Protein AF-A0A9D5DUT7-F1 (afdb_monomer_lite)

Foldseek 3Di:
DADPVQQWDKDWDWDPVDVDIDTPDIDTDGDDPVVSVLVVVLVDDDPPSVVSVVVD

Sequence (56 aa):
MSGTSLDGIDAVLVDLSTPFPKILATHYQAYEDSLRDALLDLHHPKNDELHRMQCA

Radius of gyration: 16.17 Å; chains: 1; bounding box: 32×26×40 Å

Secondary structure (DSSP, 8-state):
---TT-SEEEEEEEE-SSSS-EEEEEEEEEPPHHHHHHHHHTTS--TTHHHHHT--

pLDDT: mean 84.58, std 13.78, range [51.97, 97.88]

Structure (mmCIF, N/CA/C/O backbone):
data_AF-A0A9D5DUT7-F1
#
_entry.id   AF-A0A9D5DUT7-F1
#
loop_
_atom_site.group_PDB
_atom_site.id
_atom_site.type_symbol
_atom_site.label_atom_id
_atom_site.label_alt_id
_atom_site.label_comp_id
_atom_site.label_asym_id
_atom_site.label_entity_id
_atom_site.label_seq_id
_atom_site.pdbx_PDB_ins_code
_atom_site.Cartn_x
_atom_site.Cartn_y
_atom_site.Cartn_z
_atom_site.occupancy
_atom_site.B_iso_or_equiv
_atom_site.auth_seq_id
_atom_site.auth_comp_id
_atom_site.auth_asym_id
_atom_site.auth_atom_id
_atom_site.pdbx_PDB_model_num
ATOM 1 N N . MET A 1 1 ? -0.524 3.953 0.604 1.00 88.75 1 MET A N 1
ATOM 2 C CA . MET A 1 1 ? 0.825 4.514 0.808 1.00 88.75 1 MET A CA 1
ATOM 3 C C . MET A 1 1 ? 1.707 3.934 -0.282 1.00 88.75 1 MET A C 1
ATOM 5 O O . MET A 1 1 ? 1.577 2.753 -0.549 1.00 88.75 1 MET A O 1
ATOM 9 N N . SER A 1 2 ? 2.504 4.754 -0.962 1.00 87.06 2 SER A N 1
ATOM 10 C CA . SER A 1 2 ? 3.545 4.278 -1.877 1.00 87.06 2 SER A CA 1
ATOM 11 C C . SER A 1 2 ? 4.840 4.941 -1.446 1.00 87.06 2 SER A C 1
ATOM 13 O O . SER A 1 2 ? 4.917 6.171 -1.425 1.00 87.06 2 SER A O 1
ATOM 15 N N . GLY A 1 3 ? 5.815 4.133 -1.041 1.00 87.44 3 GLY A N 1
ATOM 16 C CA . GLY A 1 3 ? 7.129 4.615 -0.632 1.00 87.44 3 GLY A CA 1
ATOM 17 C C . GLY A 1 3 ? 7.963 5.105 -1.817 1.00 87.44 3 GLY A C 1
ATOM 18 O O . GLY A 1 3 ? 7.608 4.913 -2.980 1.00 87.44 3 GLY A O 1
ATOM 19 N N . THR A 1 4 ? 9.120 5.699 -1.526 1.00 87.31 4 THR A N 1
ATOM 20 C CA . THR A 1 4 ? 10.088 6.132 -2.551 1.00 87.31 4 THR A CA 1
ATOM 21 C C . THR A 1 4 ? 10.819 4.972 -3.223 1.00 87.31 4 THR A C 1
ATOM 23 O O . THR A 1 4 ? 11.576 5.198 -4.159 1.00 87.31 4 THR A O 1
ATOM 26 N N . SER A 1 5 ? 10.618 3.738 -2.756 1.00 85.06 5 SER A N 1
ATOM 27 C CA . SER A 1 5 ? 11.126 2.541 -3.424 1.00 85.06 5 SER A CA 1
ATOM 28 C C . SER A 1 5 ? 10.368 2.215 -4.716 1.00 85.06 5 SER A C 1
ATOM 30 O O . SER A 1 5 ? 10.901 1.491 -5.545 1.00 85.06 5 SER A O 1
ATOM 32 N N . LEU A 1 6 ? 9.173 2.799 -4.921 1.00 85.62 6 LEU A N 1
ATOM 33 C CA . LEU A 1 6 ? 8.345 2.616 -6.122 1.00 85.62 6 LEU A CA 1
ATOM 34 C C . LEU A 1 6 ? 8.042 1.138 -6.437 1.00 85.62 6 LEU A C 1
ATOM 36 O O . LEU A 1 6 ? 7.914 0.757 -7.599 1.00 85.62 6 LEU A O 1
ATOM 40 N N . ASP A 1 7 ? 7.906 0.303 -5.404 1.00 86.94 7 ASP A N 1
ATOM 41 C CA . ASP A 1 7 ? 7.592 -1.122 -5.575 1.00 86.94 7 ASP A CA 1
ATOM 42 C C . ASP A 1 7 ? 6.092 -1.351 -5.838 1.00 86.94 7 ASP A C 1
ATOM 44 O O . ASP A 1 7 ? 5.698 -2.259 -6.576 1.00 86.94 7 ASP A O 1
ATOM 48 N N . GLY A 1 8 ? 5.236 -0.503 -5.260 1.00 92.25 8 GLY A N 1
ATOM 49 C CA . GLY A 1 8 ? 3.789 -0.631 -5.363 1.00 92.25 8 GLY A CA 1
ATOM 50 C C . GLY A 1 8 ? 3.019 0.242 -4.375 1.00 92.25 8 GLY A C 1
ATOM 51 O O . GLY A 1 8 ? 3.560 1.144 -3.735 1.00 92.25 8 GLY A O 1
ATOM 52 N N . ILE A 1 9 ? 1.728 -0.056 -4.257 1.00 94.94 9 ILE A N 1
ATOM 53 C CA . ILE A 1 9 ? 0.766 0.639 -3.408 1.00 94.94 9 ILE A CA 1
ATOM 54 C C . ILE A 1 9 ? 0.330 -0.281 -2.270 1.00 94.94 9 ILE A C 1
ATOM 56 O O . ILE A 1 9 ? -0.266 -1.335 -2.498 1.00 94.94 9 ILE A O 1
ATOM 60 N N . ASP A 1 10 ? 0.513 0.194 -1.043 1.00 96.06 10 ASP A N 1
ATOM 61 C CA . ASP A 1 10 ? -0.109 -0.368 0.151 1.00 96.06 10 ASP A CA 1
ATOM 62 C C . ASP A 1 10 ? -1.481 0.273 0.391 1.00 96.06 10 ASP A C 1
ATOM 64 O O . ASP A 1 10 ? -1.599 1.496 0.559 1.00 96.06 10 ASP A O 1
ATOM 68 N N . ALA A 1 11 ? -2.525 -0.546 0.471 1.00 95.94 11 ALA A N 1
ATOM 69 C CA . ALA A 1 11 ? -3.875 -0.139 0.836 1.00 95.94 11 ALA A CA 1
ATOM 70 C C . ALA A 1 11 ? -4.328 -0.870 2.105 1.00 95.94 11 ALA A C 1
ATOM 72 O O . ALA A 1 11 ? -4.119 -2.072 2.268 1.00 95.94 11 ALA A O 1
ATOM 73 N N . VAL A 1 12 ? -4.972 -0.138 3.014 1.00 96.88 12 VAL A N 1
ATOM 74 C CA . VAL A 1 12 ?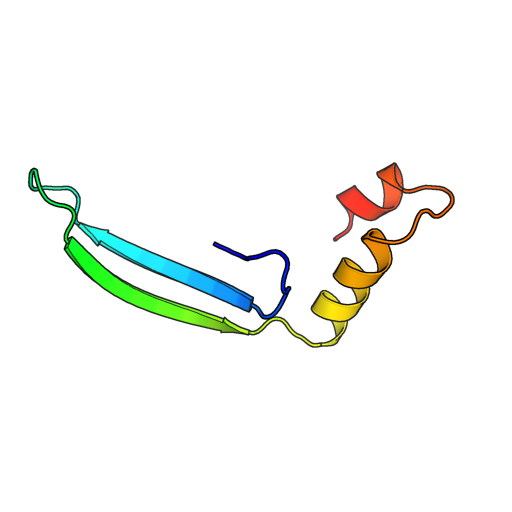 -5.513 -0.692 4.259 1.00 96.88 12 VAL A CA 1
ATOM 75 C C . VAL A 1 12 ? -6.949 -0.228 4.453 1.00 96.88 12 VAL A C 1
ATOM 77 O O . VAL A 1 12 ? -7.263 0.947 4.270 1.00 96.88 12 VAL A O 1
ATOM 80 N N . LEU A 1 13 ? -7.821 -1.156 4.837 1.00 97.38 13 LEU A N 1
ATOM 81 C CA . LEU A 1 13 ? -9.165 -0.852 5.310 1.00 97.38 13 LEU A CA 1
ATOM 82 C C . LEU A 1 13 ? -9.125 -0.821 6.833 1.00 97.38 13 LEU A C 1
ATOM 84 O O . LEU A 1 13 ? -8.741 -1.809 7.460 1.00 97.38 13 LEU A O 1
ATOM 88 N N . VAL A 1 14 ? -9.521 0.304 7.421 1.00 97.19 14 VAL A N 1
ATOM 89 C CA . VAL A 1 14 ? -9.438 0.526 8.865 1.00 97.19 14 VAL A CA 1
ATOM 90 C C . VAL A 1 14 ? -10.804 0.919 9.407 1.00 97.19 14 VAL A C 1
ATOM 92 O O . VAL A 1 14 ? -11.450 1.826 8.888 1.00 97.19 14 VAL A O 1
ATOM 95 N N . ASP A 1 15 ? -11.222 0.245 10.471 1.00 97.31 15 ASP A N 1
ATOM 96 C CA . ASP A 1 15 ? -12.339 0.647 11.311 1.00 97.31 15 ASP A CA 1
ATOM 97 C C . ASP A 1 15 ? -11.853 1.641 12.373 1.00 97.31 15 ASP A C 1
ATOM 99 O O . ASP A 1 15 ? -10.968 1.344 13.182 1.00 97.31 15 ASP A O 1
ATOM 103 N N . LEU A 1 16 ? -12.441 2.834 12.345 1.00 97.31 16 LEU A N 1
ATOM 104 C CA . LEU A 1 16 ? -12.153 3.946 13.250 1.00 97.31 16 LEU A CA 1
ATOM 105 C C . LEU A 1 16 ? -13.304 4.206 14.235 1.00 97.31 16 LEU A C 1
ATOM 107 O O . LEU A 1 16 ? -13.321 5.239 14.899 1.00 97.31 16 LEU A O 1
ATOM 111 N N . SER A 1 17 ? -14.279 3.295 14.342 1.00 96.38 17 SER A N 1
ATOM 112 C CA . SER A 1 17 ? -15.444 3.469 15.218 1.00 96.38 17 SER A CA 1
ATOM 113 C C . SER A 1 17 ? -15.106 3.369 16.709 1.00 96.38 17 SER A C 1
ATOM 115 O O . SER A 1 17 ? -15.925 3.735 17.551 1.00 96.38 17 SER A O 1
ATOM 117 N N . THR A 1 18 ? -13.928 2.841 17.053 1.00 93.62 18 THR A N 1
ATOM 118 C CA . THR A 1 18 ? -13.441 2.732 18.434 1.00 93.62 18 THR A CA 1
ATOM 119 C C . THR A 1 18 ? -12.195 3.596 18.640 1.00 93.62 18 THR A C 1
ATOM 121 O O . THR A 1 18 ? -11.515 3.908 17.664 1.00 93.62 18 THR A O 1
ATOM 124 N N . PRO A 1 19 ? -11.834 3.946 19.892 1.00 95.56 19 PRO A N 1
ATOM 125 C CA . PRO A 1 19 ? -10.646 4.760 20.179 1.00 95.56 19 PRO A CA 1
ATOM 126 C C . PRO A 1 19 ? -9.331 4.169 1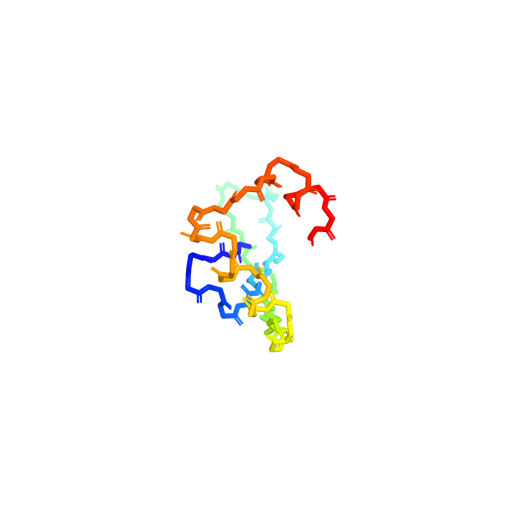9.654 1.00 95.56 19 PRO A C 1
ATOM 128 O O . PRO A 1 19 ? -8.345 4.887 19.514 1.00 95.56 19 PRO A O 1
ATOM 131 N N . PHE A 1 20 ? -9.315 2.865 19.370 1.00 96.25 20 PHE A N 1
ATOM 132 C CA . PHE A 1 20 ? -8.184 2.167 18.783 1.00 96.25 20 PHE A CA 1
ATOM 133 C C . PHE A 1 20 ? -8.531 1.756 17.346 1.00 96.25 20 PHE A C 1
ATOM 135 O O . PHE A 1 20 ? -9.446 0.948 17.160 1.00 96.25 20 PHE A O 1
ATOM 142 N N . PRO A 1 21 ? -7.821 2.282 16.332 1.00 96.00 21 PRO A N 1
ATOM 143 C CA . PRO A 1 21 ? -8.001 1.867 14.946 1.00 96.00 21 PRO A CA 1
ATOM 144 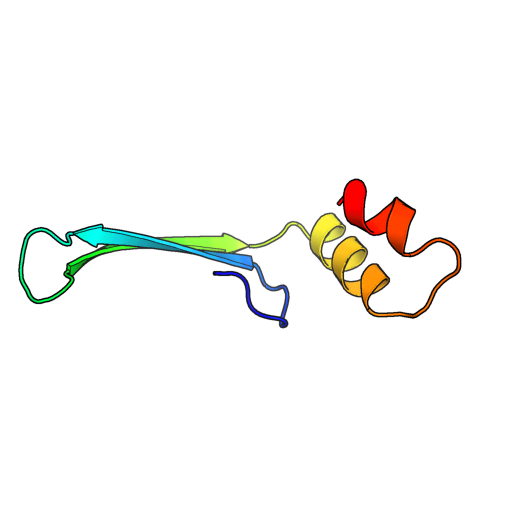C C . PRO A 1 21 ? -7.824 0.354 14.785 1.00 96.00 21 PRO A C 1
ATOM 146 O O . PRO A 1 21 ? -6.844 -0.214 15.273 1.00 96.00 21 PRO A O 1
ATOM 149 N N . LYS A 1 22 ? -8.751 -0.302 14.084 1.00 97.31 22 LYS A N 1
ATOM 150 C CA . LYS A 1 22 ? -8.671 -1.738 13.779 1.00 97.31 22 LYS A CA 1
ATOM 151 C C . LYS A 1 22 ? -8.483 -1.949 12.289 1.00 97.31 22 LYS A C 1
ATOM 153 O O . LYS A 1 22 ? -9.279 -1.472 11.491 1.00 97.31 22 LYS A O 1
ATOM 158 N N . ILE A 1 23 ? -7.461 -2.703 11.905 1.00 97.19 23 ILE A N 1
ATOM 159 C CA . ILE A 1 23 ? -7.257 -3.083 10.505 1.00 97.19 23 ILE A CA 1
ATOM 160 C C . ILE A 1 23 ? -8.243 -4.203 10.163 1.00 97.19 23 ILE A C 1
ATOM 162 O O . ILE A 1 23 ? -8.212 -5.266 10.779 1.00 97.19 23 ILE A O 1
ATOM 166 N N . LEU A 1 24 ? -9.117 -3.952 9.191 1.00 97.50 24 LEU A N 1
ATOM 167 C CA . LEU A 1 24 ? -10.083 -4.923 8.674 1.00 97.50 24 LEU A CA 1
ATOM 168 C C . LEU A 1 24 ? -9.525 -5.707 7.483 1.00 97.50 24 LEU A C 1
ATOM 170 O O . LEU A 1 24 ? -9.830 -6.886 7.332 1.00 97.50 24 LEU A O 1
ATOM 174 N N . ALA A 1 25 ? -8.723 -5.057 6.637 1.00 97.88 25 ALA A N 1
ATOM 175 C CA . ALA A 1 25 ? -8.081 -5.688 5.490 1.00 97.88 25 ALA A CA 1
ATOM 176 C C . ALA A 1 25 ? -6.809 -4.941 5.086 1.00 97.88 25 ALA A C 1
ATOM 178 O O . ALA A 1 25 ? -6.672 -3.738 5.324 1.00 97.88 25 ALA A O 1
ATOM 179 N N . THR A 1 26 ? -5.908 -5.659 4.424 1.00 97.50 26 THR A N 1
ATOM 180 C CA . THR A 1 26 ? -4.725 -5.102 3.772 1.00 97.50 26 THR A CA 1
ATOM 181 C C . THR A 1 26 ? -4.669 -5.590 2.332 1.00 97.50 26 THR A C 1
ATOM 183 O O . THR A 1 26 ? -5.156 -6.673 2.002 1.00 97.50 26 THR A O 1
ATOM 186 N N . HIS A 1 27 ? -4.097 -4.771 1.461 1.00 96.94 27 HIS A N 1
ATOM 187 C CA . HIS A 1 27 ? -3.890 -5.106 0.067 1.00 96.94 27 HIS A CA 1
ATOM 188 C C . HIS A 1 27 ? -2.607 -4.452 -0.431 1.00 96.94 27 HIS A C 1
ATOM 190 O O . HIS A 1 27 ? -2.325 -3.301 -0.102 1.00 96.94 27 HIS A O 1
ATOM 196 N N . TYR A 1 28 ? -1.858 -5.201 -1.230 1.00 96.50 28 TYR A N 1
ATOM 197 C CA . TYR A 1 28 ? -0.676 -4.721 -1.920 1.00 96.50 28 TYR A CA 1
ATOM 198 C C . TYR A 1 28 ? -0.899 -4.853 -3.420 1.00 96.50 28 TYR A C 1
ATOM 200 O O . TYR A 1 28 ? -1.232 -5.939 -3.902 1.00 96.50 28 TYR A O 1
ATOM 208 N N . GLN A 1 29 ? -0.680 -3.757 -4.136 1.00 95.25 29 GLN A N 1
ATOM 209 C CA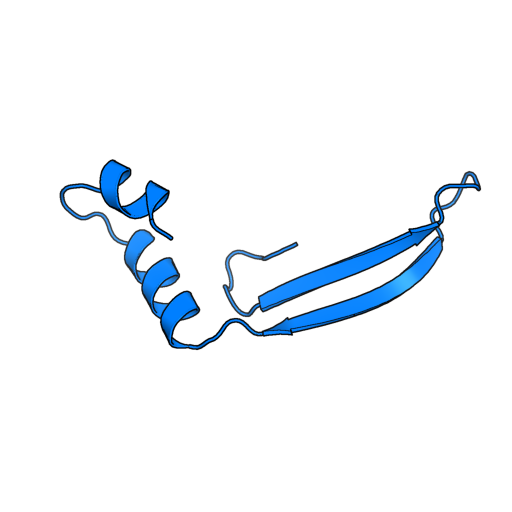 . GLN A 1 29 ? -0.729 -3.718 -5.588 1.00 95.25 29 GLN A CA 1
ATOM 210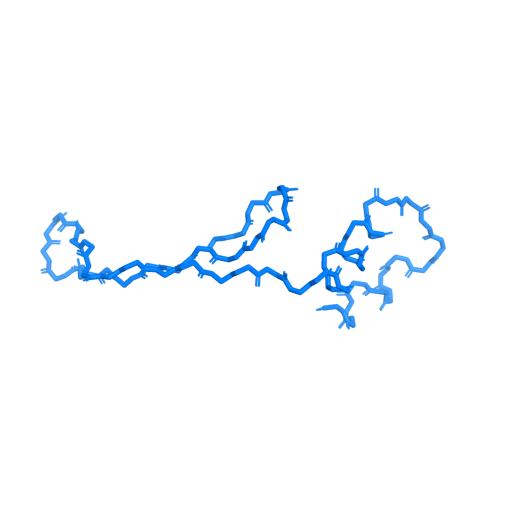 C C . GLN A 1 29 ? 0.643 -3.303 -6.109 1.00 95.25 29 GLN A C 1
ATOM 212 O O . GLN A 1 29 ? 1.038 -2.150 -5.952 1.00 95.25 29 GLN A O 1
ATOM 217 N N . ALA A 1 30 ? 1.358 -4.229 -6.748 1.00 93.81 30 ALA A N 1
ATOM 218 C CA . ALA A 1 30 ? 2.603 -3.899 -7.430 1.00 9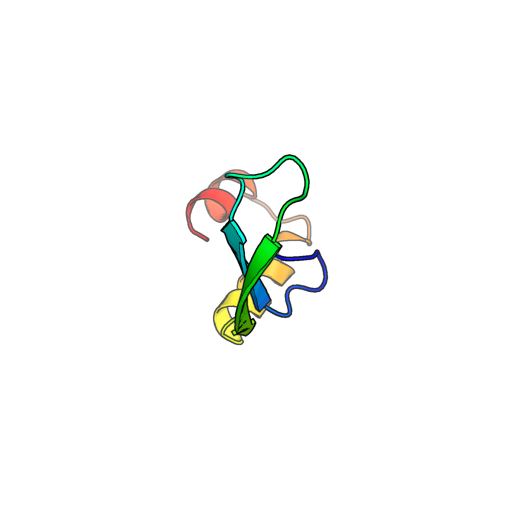3.81 30 ALA A CA 1
ATOM 219 C C . ALA A 1 30 ? 2.336 -2.910 -8.575 1.00 93.81 30 ALA A C 1
ATOM 221 O O . ALA A 1 30 ? 1.305 -3.006 -9.257 1.00 93.81 30 ALA A O 1
ATOM 222 N N . TYR A 1 31 ? 3.266 -1.980 -8.791 1.00 91.88 31 TYR A N 1
ATOM 223 C CA . TYR A 1 31 ? 3.249 -1.162 -9.998 1.00 91.88 31 TYR A CA 1
ATOM 224 C C . TYR A 1 31 ? 3.593 -2.009 -11.221 1.00 91.88 31 TYR A C 1
ATOM 226 O O . TYR A 1 31 ? 4.401 -2.934 -11.142 1.00 91.88 31 TYR A O 1
ATOM 234 N N . GLU A 1 32 ? 3.003 -1.672 -12.366 1.00 91.19 32 GLU A N 1
ATOM 235 C CA . GLU A 1 32 ? 3.503 -2.198 -13.632 1.00 91.19 32 GLU A CA 1
ATOM 236 C C . GLU A 1 32 ? 4.889 -1.619 -13.926 1.00 91.19 32 GLU A C 1
ATOM 238 O O . GLU A 1 32 ? 5.152 -0.445 -13.649 1.00 91.19 32 GLU A O 1
ATOM 243 N N . ASP A 1 33 ? 5.767 -2.434 -14.514 1.00 88.19 33 ASP A N 1
ATOM 244 C CA . ASP A 1 33 ? 7.160 -2.058 -14.776 1.00 88.19 33 ASP A CA 1
ATOM 245 C C . ASP A 1 33 ? 7.266 -0.747 -15.574 1.00 88.19 33 ASP A C 1
ATOM 247 O O . ASP A 1 33 ? 8.071 0.117 -15.237 1.00 88.19 33 ASP A O 1
ATOM 251 N N . SER A 1 34 ? 6.387 -0.536 -16.560 1.00 89.25 34 SER A N 1
ATOM 252 C CA . SER A 1 34 ? 6.357 0.693 -17.364 1.00 89.25 34 SER A CA 1
ATOM 253 C C . SER A 1 34 ? 6.042 1.948 -16.548 1.00 89.25 34 SER A C 1
ATOM 255 O O . SER A 1 34 ? 6.563 3.023 -16.841 1.00 89.25 34 SER A O 1
ATOM 257 N N . LEU A 1 35 ? 5.188 1.823 -15.530 1.00 87.75 35 LEU A N 1
ATOM 258 C CA . LEU A 1 35 ? 4.851 2.929 -14.639 1.00 87.75 35 LEU A CA 1
ATOM 259 C C . LEU A 1 35 ? 5.998 3.203 -13.664 1.00 87.75 35 LEU A C 1
ATOM 261 O O . LEU A 1 35 ? 6.363 4.360 -13.465 1.00 87.75 35 LEU A O 1
ATOM 265 N N . ARG A 1 36 ? 6.607 2.152 -13.098 1.00 87.69 36 ARG A N 1
ATOM 266 C CA . ARG A 1 36 ? 7.790 2.292 -12.236 1.00 87.69 36 ARG A CA 1
ATOM 267 C C . ARG A 1 36 ? 8.914 3.026 -12.965 1.00 87.69 36 ARG A C 1
ATOM 269 O O . ARG A 1 36 ? 9.481 3.968 -12.416 1.00 87.69 36 ARG A O 1
ATOM 276 N N . ASP A 1 37 ? 9.200 2.629 -14.201 1.00 85.81 37 ASP A N 1
ATOM 277 C CA . ASP A 1 37 ? 10.280 3.213 -14.994 1.00 85.81 37 ASP A CA 1
ATOM 278 C C . ASP A 1 37 ? 10.000 4.689 -15.330 1.00 85.81 37 ASP A C 1
ATOM 280 O O . ASP A 1 37 ? 10.888 5.530 -15.183 1.00 85.81 37 ASP A O 1
ATOM 284 N N . ALA A 1 38 ? 8.753 5.038 -15.674 1.00 86.06 38 ALA A N 1
ATOM 285 C CA . ALA A 1 38 ? 8.347 6.429 -15.899 1.00 86.06 38 ALA A CA 1
ATOM 286 C C . ALA A 1 38 ? 8.497 7.304 -14.640 1.00 86.06 38 ALA A C 1
ATOM 288 O O . ALA A 1 38 ? 8.931 8.455 -14.728 1.00 86.06 38 ALA A O 1
ATOM 289 N N . LEU A 1 39 ? 8.179 6.758 -13.462 1.00 84.81 39 LEU A N 1
ATOM 290 C CA . LEU A 1 39 ? 8.332 7.450 -12.181 1.00 84.81 39 LEU A CA 1
ATOM 291 C C . LEU A 1 39 ? 9.807 7.611 -11.783 1.00 84.81 39 LEU A C 1
ATOM 293 O O . LEU A 1 39 ? 10.198 8.667 -11.285 1.00 84.81 39 LEU A O 1
ATOM 297 N N . LEU A 1 40 ? 10.652 6.607 -12.031 1.00 85.31 40 LEU A N 1
ATOM 298 C CA . LEU A 1 40 ? 12.104 6.721 -11.841 1.00 85.31 40 LEU A CA 1
ATOM 299 C C . LEU A 1 40 ? 12.694 7.815 -12.736 1.00 85.31 40 LEU A C 1
ATOM 301 O O . LEU A 1 40 ? 13.529 8.604 -12.292 1.00 85.31 40 LEU A O 1
ATOM 305 N N . ASP A 1 41 ? 12.192 7.931 -13.961 1.00 82.69 41 ASP A N 1
ATOM 306 C CA . ASP A 1 41 ? 12.640 8.917 -14.937 1.00 82.69 41 ASP A CA 1
ATOM 307 C C . ASP A 1 41 ? 12.375 10.379 -14.541 1.00 82.69 41 ASP A C 1
ATOM 309 O O . ASP A 1 41 ? 13.041 11.275 -15.075 1.00 82.69 41 ASP A O 1
ATOM 313 N N . LEU A 1 42 ? 11.431 10.621 -13.623 1.00 80.19 42 LEU A N 1
ATOM 314 C CA . LEU A 1 42 ? 11.139 11.936 -13.038 1.00 80.19 42 LEU A CA 1
ATOM 315 C C . LEU A 1 42 ? 12.146 12.348 -11.950 1.00 80.19 42 LEU A C 1
ATOM 317 O O . LEU A 1 42 ? 12.228 13.529 -11.624 1.00 80.19 42 LEU A O 1
ATOM 321 N N . HIS A 1 43 ? 12.930 11.413 -11.401 1.00 75.94 43 HIS A N 1
ATOM 322 C CA . HIS A 1 43 ? 13.934 11.706 -10.367 1.00 75.94 43 HIS A CA 1
ATOM 323 C C . HIS A 1 43 ? 15.251 12.259 -10.936 1.00 75.94 43 HIS A C 1
ATOM 325 O O . HIS A 1 43 ? 16.142 12.647 -10.178 1.00 75.94 43 HIS A O 1
ATOM 331 N N . HIS A 1 44 ? 15.386 12.316 -12.262 1.00 69.06 44 HIS A N 1
ATOM 332 C CA . HIS A 1 44 ? 16.517 12.940 -12.937 1.00 69.06 44 HIS A CA 1
ATOM 333 C C . HIS A 1 44 ? 16.130 14.322 -13.468 1.00 69.06 44 HIS A C 1
ATOM 335 O O . HIS A 1 44 ? 15.118 14.426 -14.167 1.00 69.06 44 HIS A O 1
ATOM 341 N N . PRO A 1 45 ? 16.943 15.367 -13.213 1.00 63.09 45 PRO A N 1
ATOM 342 C CA . PRO A 1 45 ? 16.644 16.686 -13.730 1.00 63.09 45 PRO A CA 1
ATOM 343 C C . PRO A 1 45 ? 16.675 16.673 -15.260 1.00 63.09 45 PRO A C 1
ATOM 345 O O . PRO A 1 45 ? 17.645 16.217 -15.875 1.00 63.09 45 PRO A O 1
ATOM 348 N N . LYS A 1 46 ? 15.596 17.138 -15.884 1.00 61.56 46 LYS A N 1
ATOM 349 C CA . LYS A 1 46 ? 15.394 17.092 -17.342 1.00 61.56 46 LYS A CA 1
ATOM 350 C C . LYS A 1 46 ? 14.631 18.344 -17.777 1.00 61.56 46 LYS A C 1
ATOM 352 O O . LYS A 1 46 ? 13.748 18.798 -17.071 1.00 61.56 46 LYS A O 1
ATOM 357 N N . ASN A 1 47 ? 14.870 18.870 -18.978 1.00 60.16 47 ASN A N 1
ATOM 358 C CA . ASN A 1 47 ? 14.060 19.984 -19.504 1.00 60.16 47 ASN A CA 1
ATOM 359 C C . ASN A 1 47 ? 12.556 19.613 -19.517 1.00 60.16 47 ASN A C 1
ATOM 361 O O . ASN A 1 47 ? 12.228 18.487 -19.897 1.00 60.16 47 ASN A O 1
ATOM 365 N N . ASP A 1 48 ? 11.672 20.532 -19.104 1.00 64.44 48 ASP A N 1
ATOM 366 C CA . ASP A 1 48 ? 10.200 20.381 -19.001 1.00 64.44 48 ASP A CA 1
ATOM 367 C C . ASP A 1 48 ? 9.647 19.476 -17.872 1.00 64.44 48 ASP A C 1
ATOM 369 O O . ASP A 1 48 ? 8.658 18.762 -18.047 1.00 64.44 48 ASP A O 1
ATOM 373 N N . GLU A 1 49 ? 10.244 19.522 -16.677 1.00 59.91 49 GLU A N 1
ATOM 374 C CA . GLU A 1 49 ? 9.815 18.743 -15.492 1.00 59.91 49 GLU A CA 1
ATOM 375 C C . GLU A 1 49 ? 8.335 18.943 -15.129 1.00 59.91 49 GLU A C 1
ATOM 377 O O . GLU A 1 49 ? 7.614 17.971 -14.907 1.00 59.91 49 GLU A O 1
ATOM 382 N N . LEU A 1 50 ? 7.848 20.189 -15.157 1.00 63.72 50 LEU A N 1
ATOM 383 C CA . LEU A 1 50 ? 6.466 20.525 -14.791 1.00 63.72 50 LEU A CA 1
ATOM 384 C C . LEU A 1 50 ? 5.425 19.914 -15.738 1.00 63.72 50 LEU A C 1
ATOM 386 O O . LEU A 1 50 ? 4.345 19.530 -15.295 1.00 63.72 50 LEU A O 1
ATOM 390 N N . HIS A 1 51 ? 5.743 19.808 -17.030 1.00 64.00 51 HIS A N 1
ATOM 391 C CA . HIS A 1 51 ? 4.824 19.241 -18.016 1.00 64.00 51 HIS A CA 1
ATOM 392 C C . HIS A 1 51 ? 4.702 17.719 -17.864 1.00 64.00 51 HIS A C 1
ATOM 394 O O . HIS A 1 51 ? 3.616 17.168 -18.022 1.00 64.00 51 HIS A O 1
ATOM 400 N N . ARG A 1 52 ? 5.794 17.034 -17.499 1.00 60.94 52 ARG A N 1
ATOM 401 C CA . ARG A 1 52 ? 5.789 15.573 -17.325 1.00 60.94 52 ARG A CA 1
ATOM 402 C C . ARG A 1 52 ? 5.144 15.112 -16.018 1.00 60.94 52 ARG A C 1
ATOM 404 O O . ARG A 1 52 ? 4.528 14.055 -16.015 1.00 60.94 52 ARG A O 1
ATOM 411 N N . MET A 1 53 ? 5.209 15.907 -14.947 1.00 61.16 53 MET A N 1
ATOM 412 C CA . MET A 1 53 ? 4.562 15.570 -13.668 1.00 61.16 53 MET A CA 1
ATOM 413 C C . MET A 1 53 ? 3.025 15.554 -13.723 1.00 61.16 53 MET A C 1
ATOM 415 O O . MET A 1 53 ? 2.407 14.932 -12.870 1.00 61.16 53 MET A O 1
ATOM 419 N N . GLN A 1 54 ? 2.395 16.241 -14.683 1.00 60.72 54 GLN A N 1
ATOM 420 C CA . GLN A 1 54 ? 0.928 16.280 -14.807 1.00 60.72 54 GLN A CA 1
ATOM 421 C C . GLN A 1 54 ? 0.338 15.097 -15.592 1.00 60.72 54 GLN A C 1
ATOM 423 O O . GLN A 1 54 ? -0.874 14.902 -15.557 1.00 60.72 54 GLN A O 1
ATOM 428 N N . CYS A 1 55 ? 1.171 14.343 -16.314 1.00 57.62 55 CYS A N 1
ATOM 429 C CA . CYS A 1 55 ? 0.739 13.275 -17.221 1.00 57.62 55 CYS A CA 1
ATOM 430 C C . CYS A 1 55 ? 1.039 11.854 -16.703 1.00 57.62 55 CYS A C 1
ATOM 432 O O . CYS A 1 55 ? 0.682 10.898 -17.390 1.00 57.62 55 CYS A O 1
ATOM 434 N N . ALA A 1 56 ? 1.707 11.723 -15.552 1.00 51.97 56 ALA A N 1
ATOM 435 C CA . ALA A 1 56 ? 1.997 10.457 -14.867 1.00 51.97 56 ALA A CA 1
ATOM 436 C C . ALA A 1 56 ? 0.967 10.191 -13.760 1.00 51.97 56 ALA A C 1
ATOM 438 O O . ALA A 1 56 ? 0.609 9.008 -13.573 1.00 51.97 56 ALA A O 1
#